Protein AF-A0A0M0H9B5-F1 (afdb_monomer)

Foldseek 3Di:
DVVVVCVVVVVVVLLVLLVVLLVLLLVLLLLLVVLLVVLLVVLPVPDDDPCSVVSSVVGPSNVSSVVSNVSSVVSLVSSCVPDPCLQSVLVSVLSSCVSNVVVCCVPVVDDDDPVNVVVNVVSVVVSVVSNVVD

Nearest PDB structures (foldseek):
  8vxu-assembly1_A  TM=8.591E-01  e=5.693E-03  Clostridia bacterium
  8tgy-assembly1_A  TM=8.599E-01  e=6.654E-03  Clostridia bacterium
  8uoz-assembly1_A  TM=8.520E-01  e=6.317E-03  Escherichia coli
  8vxu-assembly2_D  TM=7.333E-01  e=7.384E-03  Clostridia bacterium
  7szt-assembly1_B  TM=6.754E-01  e=3.564E-03  Clostridiales bacterium oral taxon 876

Structure (mmCIF, N/CA/C/O backbone):
data_AF-A0A0M0H9B5-F1
#
_entry.id   AF-A0A0M0H9B5-F1
#
loop_
_atom_site.group_PDB
_atom_site.id
_atom_site.type_symbol
_atom_site.label_atom_id
_atom_site.label_alt_id
_atom_site.label_comp_id
_atom_site.label_asym_id
_atom_site.label_entity_id
_atom_site.label_seq_id
_atom_site.pdbx_PDB_ins_code
_atom_site.Cartn_x
_atom_site.Cartn_y
_atom_site.Cartn_z
_atom_site.occupancy
_atom_site.B_iso_or_equiv
_atom_site.auth_seq_id
_atom_site.auth_comp_id
_atom_site.auth_asym_id
_atom_site.auth_atom_id
_atom_site.pdbx_PDB_model_num
ATOM 1 N N . MET A 1 1 ? -34.011 19.035 22.520 1.00 46.09 1 MET A N 1
ATOM 2 C CA . MET A 1 1 ? -34.015 17.666 21.952 1.00 46.09 1 MET A CA 1
ATOM 3 C C . MET A 1 1 ? -33.353 17.566 20.564 1.00 46.09 1 MET A C 1
ATOM 5 O O . MET A 1 1 ? -32.532 16.681 20.381 1.00 46.09 1 MET A O 1
ATOM 9 N N . CYS A 1 2 ? -33.556 18.504 19.622 1.00 47.59 2 CYS A N 1
ATOM 10 C CA . CYS A 1 2 ? -32.928 18.483 18.275 1.00 47.59 2 CYS A CA 1
ATOM 11 C C . CYS A 1 2 ? -31.385 18.593 18.192 1.00 47.59 2 CYS A C 1
ATOM 13 O O . CYS A 1 2 ? -30.825 18.457 17.104 1.00 47.59 2 CYS A O 1
ATOM 15 N N . ARG A 1 3 ? -30.674 18.857 19.298 1.00 44.38 3 ARG A N 1
ATOM 16 C CA . ARG A 1 3 ? -29.203 19.012 19.307 1.00 44.38 3 ARG A CA 1
ATOM 17 C C . ARG A 1 3 ? -28.461 17.670 19.415 1.00 44.38 3 ARG A C 1
ATOM 19 O O . ARG A 1 3 ? -27.348 17.563 18.916 1.00 44.38 3 ARG A O 1
ATOM 26 N N . PHE A 1 4 ? -29.099 16.648 19.992 1.00 43.66 4 PHE A N 1
ATOM 27 C CA . PHE A 1 4 ? -28.531 15.300 20.122 1.00 43.66 4 PHE A CA 1
ATOM 28 C C . PHE A 1 4 ? -28.567 14.532 18.793 1.00 43.66 4 PHE A C 1
ATOM 30 O O . PHE A 1 4 ? -27.540 14.037 18.350 1.00 43.66 4 PHE A O 1
ATOM 37 N N . ILE A 1 5 ? -29.697 14.574 18.075 1.00 52.97 5 ILE A N 1
ATOM 38 C CA . ILE A 1 5 ? -29.857 13.885 16.780 1.00 52.97 5 ILE A CA 1
ATOM 39 C C . ILE A 1 5 ? -28.866 14.416 15.733 1.00 52.97 5 ILE A C 1
ATOM 41 O O . ILE A 1 5 ? -28.259 13.639 15.005 1.00 52.97 5 ILE A O 1
ATOM 45 N N . LYS A 1 6 ? -28.630 15.737 15.684 1.00 44.28 6 LYS A N 1
ATOM 46 C CA . LYS A 1 6 ? -27.600 16.301 14.795 1.00 44.28 6 LYS A CA 1
ATOM 47 C C . LYS A 1 6 ? -26.192 15.863 15.206 1.00 44.28 6 LYS A C 1
ATOM 49 O O . LYS A 1 6 ? -25.398 15.557 14.334 1.00 44.28 6 LYS A O 1
ATOM 54 N N . SER A 1 7 ? -25.874 15.791 16.497 1.00 53.28 7 SER A N 1
ATOM 55 C CA . SER A 1 7 ? -24.540 15.377 16.961 1.00 53.28 7 SER A CA 1
ATOM 56 C C . SER A 1 7 ? -24.207 13.930 16.574 1.00 53.28 7 SER A C 1
ATOM 58 O O . SER A 1 7 ? -23.112 13.673 16.080 1.00 53.28 7 SER A O 1
ATOM 60 N N . ASP A 1 8 ? -25.158 13.003 16.713 1.00 57.84 8 ASP A N 1
ATOM 61 C CA . ASP A 1 8 ? -24.947 11.591 16.363 1.00 57.84 8 ASP A CA 1
ATOM 62 C C . ASP A 1 8 ? -24.952 11.348 14.848 1.00 57.84 8 ASP A C 1
ATOM 64 O O . ASP A 1 8 ? -24.104 10.613 14.341 1.00 57.84 8 ASP A O 1
ATOM 68 N N . VAL A 1 9 ? -25.815 12.042 14.094 1.00 58.56 9 VAL A N 1
ATOM 69 C CA . VAL A 1 9 ? -25.813 11.973 12.622 1.00 58.56 9 VAL A CA 1
ATOM 70 C C . VAL A 1 9 ? -24.541 12.602 12.037 1.00 58.56 9 VAL A C 1
ATOM 72 O O . VAL A 1 9 ? -23.918 12.002 11.167 1.00 58.56 9 VAL A O 1
ATOM 75 N N . TYR A 1 10 ? -24.080 13.759 12.533 1.00 57.62 10 TYR A N 1
ATOM 76 C CA . TYR A 1 10 ? -22.821 14.370 12.072 1.00 57.62 10 TYR A CA 1
ATOM 77 C C . TYR A 1 10 ? -21.582 13.569 12.497 1.00 57.62 10 TYR A C 1
ATOM 79 O O . TYR A 1 10 ? -20.608 13.523 11.741 1.00 57.62 10 TYR A O 1
ATOM 87 N N . LYS A 1 11 ? -21.603 12.905 13.664 1.00 59.44 11 LYS A N 1
ATOM 88 C CA . LYS A 1 11 ? -20.561 11.939 14.045 1.00 59.44 11 LYS A CA 1
ATOM 89 C C . LYS A 1 11 ? -20.532 10.759 13.080 1.00 59.44 11 LYS A C 1
ATOM 91 O O . LYS A 1 11 ? -19.451 10.451 12.597 1.00 59.44 11 LYS A O 1
ATOM 96 N N . GLY A 1 12 ? -21.692 10.177 12.763 1.00 60.62 12 GLY A N 1
ATOM 97 C CA . GLY A 1 12 ? -21.823 9.068 11.815 1.00 60.62 12 GLY A CA 1
ATOM 98 C C . GLY A 1 12 ? -21.363 9.423 10.399 1.00 60.62 12 GLY A C 1
ATOM 99 O O . GLY A 1 12 ? -20.627 8.667 9.774 1.00 60.62 12 GLY A O 1
ATOM 100 N N . VAL A 1 13 ? -21.725 10.609 9.902 1.00 63.09 13 VAL A N 1
ATOM 101 C CA . VAL A 1 13 ? -21.282 11.089 8.583 1.00 63.09 13 VAL A CA 1
ATOM 102 C C . VAL A 1 13 ? -19.768 11.342 8.561 1.00 63.09 13 VAL A C 1
ATOM 104 O O . VAL A 1 13 ? -19.109 10.957 7.597 1.00 63.09 13 VAL A O 1
ATOM 107 N N . CYS A 1 14 ? -19.181 11.908 9.626 1.00 65.81 14 CYS A N 1
ATOM 108 C CA . CYS A 1 14 ? -17.723 12.069 9.720 1.00 65.81 14 CYS A CA 1
ATOM 109 C C . CYS A 1 14 ? -16.982 10.723 9.714 1.00 65.81 14 CYS A C 1
ATOM 111 O O . CYS A 1 14 ? -15.953 10.616 9.051 1.00 65.81 14 CYS A O 1
ATOM 113 N N . THR A 1 15 ? -17.489 9.692 10.400 1.00 75.31 15 THR A N 1
ATOM 114 C CA . THR A 1 15 ? -16.867 8.357 10.378 1.00 75.31 15 THR A CA 1
ATOM 115 C C . THR A 1 15 ? -16.994 7.684 9.017 1.00 75.31 15 THR A C 1
ATOM 117 O O . THR A 1 15 ? -16.028 7.080 8.558 1.00 75.31 15 THR A O 1
ATOM 120 N N . VAL A 1 16 ? -18.137 7.803 8.334 1.00 79.00 16 VAL A N 1
ATOM 121 C CA . VAL A 1 16 ? -18.320 7.228 6.987 1.00 79.00 16 VAL A CA 1
ATOM 122 C C . VAL A 1 16 ? -17.340 7.840 5.986 1.00 79.00 16 VAL A C 1
ATOM 124 O O . VAL A 1 16 ? -16.680 7.105 5.254 1.00 79.00 16 VAL A O 1
ATOM 127 N N . ILE A 1 17 ? -17.178 9.167 5.988 1.00 82.88 17 ILE A N 1
ATOM 128 C CA . ILE A 1 17 ? -16.229 9.852 5.094 1.00 82.88 17 ILE A CA 1
ATOM 129 C C . ILE A 1 17 ? -14.798 9.346 5.323 1.00 82.88 17 ILE A C 1
ATOM 131 O O . ILE A 1 17 ? -14.036 9.175 4.376 1.00 82.88 17 ILE A O 1
ATOM 135 N N . GLN A 1 18 ? -14.430 9.057 6.568 1.00 81.69 18 GLN A N 1
ATOM 136 C CA . GLN A 1 18 ? -13.091 8.575 6.897 1.00 81.69 18 GLN A CA 1
ATOM 137 C C . GLN A 1 18 ? -12.867 7.110 6.557 1.00 81.69 18 GLN A C 1
ATOM 139 O O . GLN A 1 18 ? -11.766 6.762 6.143 1.00 81.69 18 GLN A O 1
ATOM 144 N N . TRP A 1 19 ? -13.891 6.265 6.678 1.00 83.81 19 TRP A N 1
ATOM 145 C CA . TRP A 1 19 ? -13.848 4.903 6.146 1.00 83.81 19 TRP A CA 1
ATOM 146 C C . TRP A 1 19 ? -13.668 4.906 4.627 1.00 83.81 19 TRP A C 1
ATOM 148 O O . TRP A 1 19 ? -12.865 4.136 4.107 1.00 83.81 19 TRP A O 1
ATOM 158 N N . ILE A 1 20 ? -14.358 5.808 3.921 1.00 86.31 20 ILE A N 1
ATOM 159 C CA . ILE A 1 20 ? -14.187 5.994 2.475 1.00 86.31 20 ILE A CA 1
ATOM 160 C C . ILE A 1 20 ? -12.768 6.483 2.166 1.00 86.31 20 ILE A C 1
ATOM 162 O O . ILE A 1 20 ? -12.127 5.939 1.271 1.00 86.31 20 ILE A O 1
ATOM 166 N N . ALA A 1 21 ? -12.245 7.452 2.923 1.00 86.75 21 ALA A N 1
ATOM 167 C CA . ALA A 1 21 ? -10.873 7.932 2.763 1.00 86.75 21 ALA A CA 1
ATOM 168 C C . ALA A 1 21 ? -9.838 6.823 3.024 1.00 86.75 21 ALA A C 1
ATOM 170 O O . ALA A 1 21 ? -8.887 6.689 2.259 1.00 86.75 21 ALA A O 1
ATOM 171 N N . LEU A 1 22 ? -10.045 5.987 4.047 1.00 86.75 22 LEU A N 1
ATOM 172 C CA . LEU A 1 22 ? -9.198 4.829 4.336 1.00 86.75 22 LEU A CA 1
ATOM 173 C C . LEU A 1 22 ? -9.235 3.823 3.177 1.00 86.75 22 LEU A C 1
ATOM 175 O O . LEU A 1 22 ? -8.186 3.417 2.687 1.00 86.75 22 LEU A O 1
ATOM 179 N N . ALA A 1 23 ? -10.428 3.450 2.708 1.00 86.81 23 ALA A N 1
ATOM 180 C CA . ALA A 1 23 ? -10.601 2.520 1.594 1.00 86.81 23 ALA A CA 1
ATOM 181 C C . ALA A 1 23 ? -9.961 3.053 0.303 1.00 86.81 23 ALA A C 1
ATOM 183 O O . ALA A 1 23 ? -9.242 2.330 -0.385 1.00 86.81 23 ALA A O 1
ATOM 184 N N . PHE A 1 24 ? -10.160 4.337 0.008 1.00 91.00 24 PHE A N 1
ATOM 185 C CA . PHE A 1 24 ? -9.535 5.008 -1.125 1.00 91.00 24 PHE A CA 1
ATOM 186 C C . PHE A 1 24 ? -8.007 5.025 -0.999 1.00 91.00 24 PHE A C 1
ATOM 188 O O . PHE A 1 24 ? -7.304 4.680 -1.949 1.00 91.00 24 PHE A O 1
ATOM 195 N N . GLY A 1 25 ? -7.488 5.336 0.192 1.00 90.19 25 GLY A N 1
ATOM 196 C CA . GLY A 1 25 ? -6.061 5.285 0.492 1.00 90.19 25 GLY A CA 1
ATOM 197 C C . GLY A 1 25 ? -5.472 3.887 0.316 1.00 90.19 25 GLY A C 1
ATOM 198 O O . GLY A 1 25 ? -4.403 3.749 -0.268 1.00 90.19 25 GLY A O 1
ATOM 199 N N . ILE A 1 26 ? -6.185 2.838 0.730 1.00 90.25 26 ILE A N 1
ATOM 200 C CA . ILE A 1 26 ? -5.772 1.441 0.537 1.00 90.25 26 ILE A CA 1
ATOM 201 C C . ILE A 1 26 ? -5.637 1.106 -0.952 1.00 90.25 26 ILE A C 1
ATOM 203 O O . ILE A 1 26 ? -4.625 0.537 -1.360 1.00 90.25 26 ILE A O 1
ATOM 207 N N . VAL A 1 27 ? -6.624 1.480 -1.771 1.00 90.31 27 VAL A N 1
ATOM 208 C CA . VAL A 1 27 ? -6.596 1.226 -3.220 1.00 90.31 27 VAL A CA 1
ATOM 209 C C . VAL A 1 27 ? -5.456 1.993 -3.887 1.00 90.31 27 VAL A C 1
ATOM 211 O O . VAL A 1 27 ? -4.695 1.408 -4.656 1.00 90.31 27 VAL A O 1
ATOM 214 N N . LEU A 1 28 ? -5.284 3.276 -3.556 1.00 91.12 28 LEU A N 1
ATOM 215 C CA . LEU A 1 28 ? -4.186 4.093 -4.078 1.00 91.12 28 LEU A CA 1
ATOM 216 C C . LEU A 1 28 ? -2.811 3.574 -3.648 1.00 91.12 28 LEU A C 1
ATOM 218 O O . LEU A 1 28 ? -1.870 3.603 -4.441 1.00 91.12 28 LEU A O 1
ATOM 222 N N . ASN A 1 29 ? -2.690 3.082 -2.414 1.00 92.75 29 ASN A N 1
ATOM 223 C CA . ASN A 1 29 ? -1.463 2.479 -1.910 1.00 92.75 29 ASN A CA 1
ATOM 224 C C . ASN A 1 29 ? -1.155 1.178 -2.664 1.00 92.75 29 ASN A C 1
ATOM 226 O O . ASN A 1 29 ? -0.020 0.939 -3.073 1.00 92.75 29 ASN A O 1
ATOM 230 N N . ALA A 1 30 ? -2.168 0.346 -2.910 1.00 89.94 30 ALA A N 1
ATOM 231 C CA . ALA A 1 30 ? -1.989 -0.867 -3.693 1.00 89.94 30 ALA A CA 1
ATOM 232 C C . ALA A 1 30 ? -1.574 -0.557 -5.140 1.00 89.94 30 ALA A C 1
ATOM 234 O O . ALA A 1 30 ? -0.595 -1.119 -5.632 1.00 89.94 30 ALA A O 1
ATOM 235 N N . ALA A 1 31 ? -2.252 0.396 -5.786 1.00 90.38 31 ALA A N 1
ATOM 236 C CA . ALA A 1 31 ? -1.901 0.874 -7.120 1.00 90.38 31 ALA A CA 1
ATOM 237 C C . ALA A 1 31 ? -0.466 1.422 -7.171 1.00 90.38 31 ALA A C 1
ATOM 239 O O . ALA A 1 31 ? 0.286 1.082 -8.083 1.00 90.38 31 ALA A O 1
ATOM 240 N N . ALA A 1 32 ? -0.054 2.198 -6.163 1.00 92.12 32 ALA A N 1
ATOM 241 C CA . ALA A 1 32 ? 1.306 2.712 -6.048 1.00 92.12 32 ALA A CA 1
ATOM 242 C C . ALA A 1 32 ? 2.344 1.584 -5.993 1.00 92.12 32 ALA A C 1
ATOM 244 O O . ALA A 1 32 ? 3.306 1.606 -6.755 1.00 92.12 32 ALA A O 1
ATOM 245 N N . ASN A 1 33 ? 2.132 0.567 -5.153 1.00 90.38 33 ASN A N 1
ATOM 246 C CA . ASN A 1 33 ? 3.052 -0.569 -5.050 1.00 90.38 33 ASN A CA 1
ATOM 247 C C . ASN A 1 33 ? 3.191 -1.329 -6.379 1.00 90.38 33 ASN A C 1
ATOM 249 O O . ASN A 1 33 ? 4.297 -1.718 -6.755 1.00 90.38 33 ASN A O 1
ATOM 253 N N . ILE A 1 34 ? 2.095 -1.493 -7.123 1.00 89.00 34 ILE A N 1
ATOM 254 C CA . ILE A 1 34 ? 2.109 -2.144 -8.440 1.00 89.00 34 ILE A CA 1
ATOM 255 C C . ILE A 1 34 ? 2.856 -1.276 -9.467 1.00 89.00 34 IL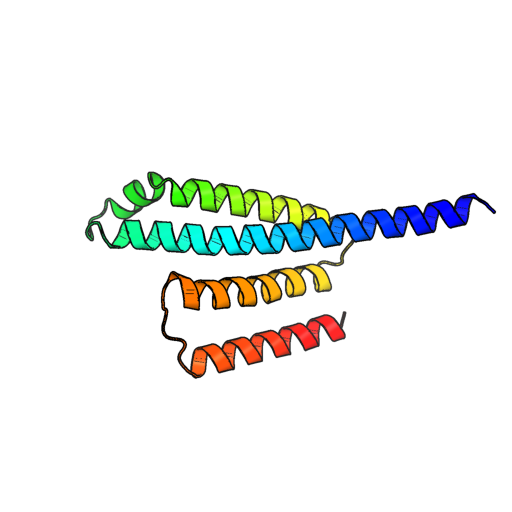E A C 1
ATOM 257 O O . ILE A 1 34 ? 3.728 -1.781 -10.172 1.00 89.00 34 ILE A O 1
ATOM 261 N N . LEU A 1 35 ? 2.570 0.029 -9.527 1.00 88.62 35 LEU A N 1
ATOM 262 C CA . LEU A 1 35 ? 3.240 0.982 -10.425 1.00 88.62 35 LEU A CA 1
ATOM 263 C C . LEU A 1 35 ? 4.747 1.057 -10.159 1.00 88.62 35 LEU A C 1
ATOM 265 O O . LEU A 1 35 ? 5.541 0.991 -11.095 1.00 88.62 35 LEU A O 1
ATOM 269 N N . LEU A 1 36 ? 5.147 1.120 -8.887 1.00 89.44 36 LEU A N 1
ATOM 270 C CA . LEU A 1 36 ? 6.553 1.129 -8.485 1.00 89.44 36 LEU A CA 1
ATOM 271 C C . LEU A 1 36 ? 7.258 -0.174 -8.873 1.00 89.44 36 LEU A C 1
ATOM 273 O O . LEU A 1 36 ? 8.381 -0.140 -9.375 1.00 89.44 36 LEU A O 1
ATOM 277 N N . LYS A 1 37 ? 6.593 -1.325 -8.712 1.00 87.38 37 LYS A N 1
ATOM 278 C CA . LYS A 1 37 ? 7.124 -2.619 -9.156 1.00 87.38 37 LYS A CA 1
ATOM 279 C C . LYS A 1 37 ? 7.276 -2.680 -10.682 1.00 87.38 37 LYS A C 1
ATOM 281 O O . LYS A 1 37 ? 8.290 -3.184 -11.160 1.00 87.38 37 LYS A O 1
ATOM 286 N N . MET A 1 38 ? 6.323 -2.138 -11.446 1.00 86.44 38 MET A N 1
ATOM 287 C CA . MET A 1 38 ? 6.433 -2.029 -12.909 1.00 86.44 38 MET A CA 1
ATOM 288 C C . MET A 1 38 ? 7.588 -1.114 -13.331 1.00 86.44 38 MET A C 1
ATOM 290 O O . MET A 1 38 ? 8.375 -1.496 -14.196 1.00 86.44 38 MET A O 1
ATOM 294 N N . ALA A 1 39 ? 7.736 0.048 -12.685 1.00 86.81 39 ALA A N 1
ATOM 295 C CA . ALA A 1 39 ? 8.838 0.977 -12.933 1.00 86.81 39 ALA A CA 1
ATOM 296 C C . ALA A 1 39 ? 10.202 0.315 -12.675 1.00 86.81 39 ALA A C 1
ATOM 298 O O . ALA A 1 39 ? 11.110 0.408 -13.501 1.00 86.81 39 ALA A O 1
ATOM 299 N N . ALA A 1 40 ? 10.322 -0.409 -11.556 1.00 85.12 40 ALA A N 1
ATOM 300 C CA . ALA A 1 40 ? 11.530 -1.146 -11.204 1.00 85.12 40 ALA A CA 1
ATOM 301 C C . ALA A 1 40 ? 11.856 -2.242 -12.230 1.00 85.12 40 ALA A C 1
ATOM 303 O O . ALA A 1 40 ? 13.003 -2.363 -12.654 1.00 85.12 40 ALA A O 1
ATOM 304 N N . ARG A 1 41 ? 10.851 -3.003 -12.683 1.00 83.69 41 ARG A N 1
ATOM 305 C CA . ARG A 1 41 ? 11.046 -4.061 -13.681 1.00 83.69 41 ARG A CA 1
ATOM 306 C C . ARG A 1 41 ? 11.492 -3.503 -15.037 1.00 83.69 41 ARG A C 1
ATOM 308 O O . ARG A 1 41 ? 12.455 -4.013 -15.601 1.00 83.69 41 ARG A O 1
ATOM 315 N N . GLN A 1 42 ? 10.857 -2.433 -15.524 1.00 81.94 42 GLN A N 1
ATOM 316 C CA . GLN A 1 42 ? 11.292 -1.758 -16.756 1.00 81.94 42 GLN A CA 1
ATOM 317 C C . GLN A 1 42 ? 12.728 -1.241 -16.653 1.00 81.94 42 GLN A C 1
ATOM 319 O O . GLN A 1 42 ? 13.491 -1.359 -17.606 1.00 81.94 42 GLN A O 1
ATOM 324 N N . ALA A 1 43 ? 13.117 -0.692 -15.499 1.00 80.81 43 ALA A N 1
ATOM 325 C CA . ALA A 1 43 ? 14.484 -0.229 -15.292 1.00 80.81 43 ALA A CA 1
ATOM 326 C C . ALA A 1 43 ? 15.511 -1.379 -15.310 1.00 80.81 43 ALA A C 1
ATOM 328 O O . ALA A 1 43 ? 16.636 -1.164 -15.755 1.00 80.81 43 ALA A O 1
ATOM 329 N N . GLN A 1 44 ? 15.135 -2.588 -14.866 1.00 77.00 44 GLN A N 1
ATOM 330 C CA . GLN A 1 44 ? 16.003 -3.774 -14.895 1.00 77.00 44 GLN A CA 1
ATOM 331 C C . GLN A 1 44 ? 16.134 -4.418 -16.285 1.00 77.00 44 GLN A C 1
ATOM 333 O O . GLN A 1 44 ? 17.202 -4.931 -16.604 1.00 77.00 44 GLN A O 1
ATOM 338 N N . GLU A 1 45 ? 15.087 -4.401 -17.116 1.00 74.88 45 GLU A N 1
ATOM 339 C CA . GLU A 1 45 ? 15.120 -5.006 -18.461 1.00 74.88 45 GLU A CA 1
ATOM 340 C C . GLU A 1 45 ? 16.003 -4.214 -19.457 1.00 74.88 45 GLU A C 1
ATOM 342 O O . GLU A 1 45 ? 16.409 -4.753 -20.483 1.00 74.88 45 GLU A O 1
ATOM 347 N N . MET A 1 46 ? 16.361 -2.958 -19.154 1.00 66.44 46 MET A N 1
ATOM 348 C CA . MET A 1 46 ? 17.097 -2.047 -20.053 1.00 66.44 46 MET A CA 1
ATOM 349 C C . MET A 1 46 ? 18.620 -1.942 -19.793 1.00 66.44 46 MET A C 1
ATOM 351 O O . MET A 1 46 ? 19.212 -0.881 -20.026 1.00 66.44 46 MET A O 1
ATOM 355 N N . ASP A 1 47 ? 19.240 -3.052 -19.383 1.00 64.88 47 ASP A N 1
ATOM 356 C CA . ASP A 1 47 ? 20.684 -3.274 -19.168 1.00 64.88 47 ASP A CA 1
ATOM 357 C C . ASP A 1 47 ? 21.310 -2.736 -17.855 1.00 64.88 47 ASP A C 1
ATOM 359 O O . ASP A 1 47 ? 20.979 -1.664 -17.340 1.00 64.88 47 ASP A O 1
ATOM 363 N N . SER A 1 48 ? 22.249 -3.526 -17.317 1.00 63.56 48 SER A N 1
ATOM 364 C CA . SER A 1 48 ? 22.728 -3.562 -15.922 1.00 63.56 48 SER A CA 1
ATOM 365 C C . SER A 1 48 ? 23.845 -2.555 -15.592 1.00 63.56 48 SER A C 1
ATOM 367 O O . SER A 1 48 ? 24.778 -2.852 -14.842 1.00 63.56 48 SER A O 1
ATOM 369 N N . SER A 1 49 ? 23.765 -1.346 -16.143 1.00 64.50 49 SER A N 1
ATOM 370 C CA . SER A 1 49 ? 24.798 -0.314 -15.984 1.00 64.50 49 SER A CA 1
ATOM 371 C C . SER A 1 49 ? 24.442 0.725 -14.913 1.00 64.50 49 SER A C 1
ATOM 373 O O . SER A 1 49 ? 23.269 0.957 -14.621 1.00 64.50 49 SER A O 1
ATOM 375 N N . ALA A 1 50 ? 25.458 1.427 -14.390 1.00 63.56 50 ALA A N 1
ATOM 376 C CA . ALA A 1 50 ? 25.406 2.478 -13.353 1.00 63.56 50 ALA A CA 1
ATOM 377 C C . ALA A 1 50 ? 24.363 3.611 -13.558 1.00 63.56 50 ALA A C 1
ATOM 379 O O . ALA A 1 50 ? 24.147 4.434 -12.672 1.00 63.56 50 ALA A O 1
ATOM 380 N N . HIS A 1 51 ? 23.671 3.633 -14.699 1.00 71.38 51 HIS A N 1
ATOM 381 C CA . HIS A 1 51 ? 22.576 4.541 -15.030 1.00 71.38 51 HIS A CA 1
ATOM 382 C C . HIS A 1 51 ? 21.182 4.043 -14.608 1.00 71.38 51 HIS A C 1
ATOM 384 O O . HIS A 1 51 ? 20.203 4.738 -14.875 1.00 71.38 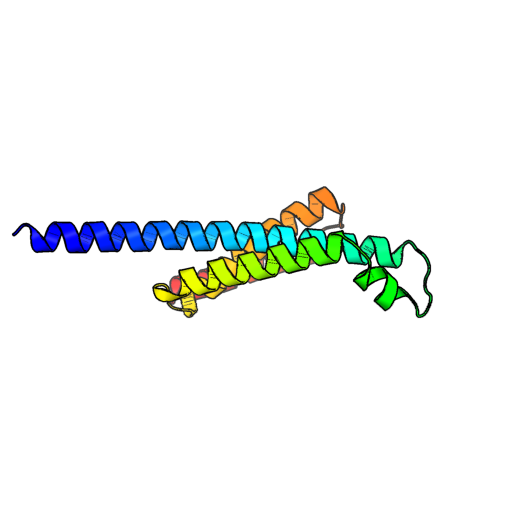51 HIS A O 1
ATOM 390 N N . LEU A 1 52 ? 21.054 2.880 -13.953 1.00 76.88 52 LEU A N 1
ATOM 391 C CA . LEU A 1 52 ? 19.755 2.344 -13.514 1.00 76.88 52 LEU A CA 1
ATOM 392 C C . LEU A 1 52 ? 18.985 3.346 -12.645 1.00 76.88 52 LEU A C 1
ATOM 394 O O . LEU A 1 52 ? 17.806 3.576 -12.890 1.00 76.88 52 LEU A O 1
ATOM 398 N N . LEU A 1 53 ? 19.660 4.002 -11.695 1.00 74.81 53 LEU A N 1
ATOM 399 C CA . LEU A 1 53 ? 19.060 5.048 -10.858 1.00 74.81 53 LEU A CA 1
ATOM 400 C C . LEU A 1 53 ? 18.524 6.209 -11.704 1.00 74.81 53 LEU A C 1
ATOM 402 O O . LEU A 1 53 ? 17.376 6.604 -11.541 1.00 74.81 53 LEU A O 1
ATOM 406 N N . VAL A 1 54 ? 19.316 6.713 -12.653 1.00 78.19 54 VAL A N 1
ATOM 407 C CA . VAL A 1 54 ? 18.918 7.831 -13.526 1.00 78.19 54 VAL A CA 1
ATOM 408 C C . VAL A 1 54 ? 17.719 7.448 -14.401 1.00 78.19 54 VAL A C 1
ATOM 410 O O . VAL A 1 54 ? 16.764 8.213 -14.509 1.00 78.19 54 VAL A O 1
ATOM 413 N N . LYS A 1 55 ? 17.724 6.243 -14.981 1.00 74.6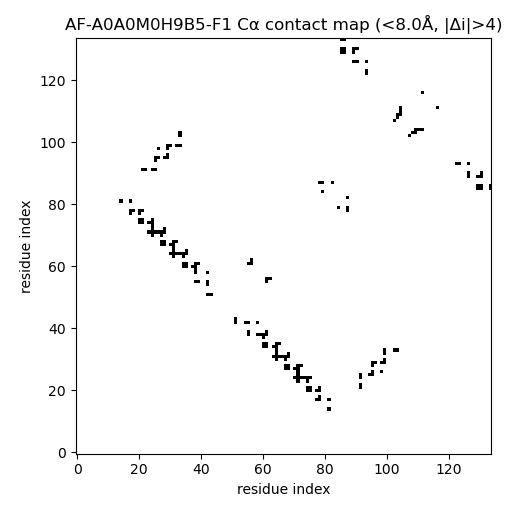2 55 LYS A N 1
ATOM 414 C CA . LYS A 1 55 ? 16.615 5.731 -15.801 1.00 74.62 55 LYS A CA 1
ATOM 415 C C . 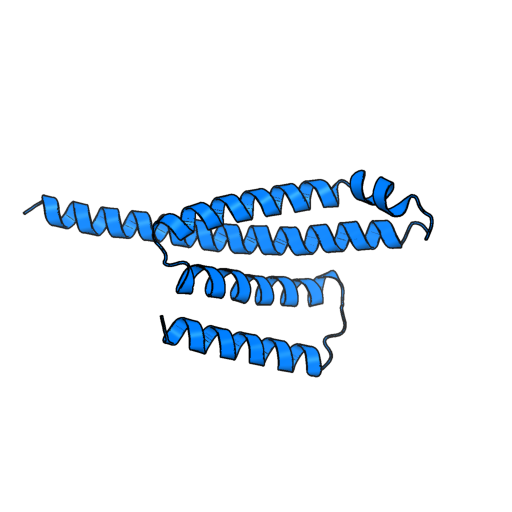LYS A 1 55 ? 15.350 5.492 -14.980 1.00 74.62 55 LYS A C 1
ATOM 417 O O . LYS A 1 55 ? 14.255 5.772 -15.455 1.00 74.62 55 LYS A O 1
ATOM 422 N N . LEU A 1 56 ? 15.499 5.005 -13.751 1.00 80.06 56 LEU A N 1
ATOM 423 C CA . LEU A 1 56 ? 14.391 4.803 -12.827 1.00 80.06 56 LEU A CA 1
ATOM 424 C C . LEU A 1 56 ? 13.756 6.147 -12.433 1.00 80.06 56 LEU A C 1
ATOM 426 O O . LEU A 1 56 ? 12.534 6.264 -12.440 1.00 80.06 56 LEU A O 1
ATOM 430 N N . PHE A 1 57 ? 14.577 7.172 -12.176 1.00 81.38 57 PHE A N 1
ATOM 431 C CA . PHE A 1 57 ? 14.110 8.540 -11.929 1.00 81.38 57 PHE A CA 1
ATOM 432 C C . PHE A 1 57 ? 13.441 9.184 -13.146 1.00 81.38 57 PHE A C 1
ATOM 434 O O . PHE A 1 57 ? 12.559 10.012 -12.967 1.00 81.38 57 PHE A O 1
ATOM 441 N N . LEU A 1 58 ? 13.817 8.807 -14.369 1.00 79.25 58 LEU A N 1
ATOM 442 C CA . LEU A 1 58 ? 13.176 9.276 -15.605 1.00 79.25 58 LEU A CA 1
ATOM 443 C C . LEU A 1 58 ? 11.927 8.467 -15.992 1.00 79.25 58 LEU A C 1
ATOM 445 O O . LEU A 1 58 ? 11.267 8.795 -16.979 1.00 79.25 58 LEU A O 1
ATOM 449 N N . ASN A 1 59 ? 11.586 7.412 -15.248 1.00 82.94 59 ASN A N 1
ATOM 450 C CA . ASN A 1 59 ? 10.482 6.537 -15.607 1.00 82.94 59 ASN A CA 1
ATOM 451 C C . ASN A 1 59 ? 9.120 7.153 -15.194 1.00 82.94 59 ASN A C 1
ATOM 453 O O . ASN A 1 59 ? 8.900 7.426 -14.009 1.00 82.94 59 ASN A O 1
ATOM 457 N N . PRO A 1 60 ? 8.157 7.329 -16.122 1.00 83.88 60 PRO A N 1
ATOM 458 C CA . PRO A 1 60 ? 6.845 7.907 -15.812 1.00 83.88 60 PRO A CA 1
ATOM 459 C C . PRO A 1 60 ? 6.021 7.059 -14.824 1.00 83.88 60 PRO A C 1
ATOM 461 O O . PRO A 1 60 ? 5.218 7.600 -14.056 1.00 83.88 60 PRO A O 1
ATOM 464 N N . TYR A 1 61 ? 6.234 5.739 -14.782 1.00 87.38 61 TYR A N 1
ATOM 465 C CA . TYR A 1 61 ? 5.580 4.849 -13.817 1.00 87.38 61 TYR A CA 1
ATOM 466 C C . TYR A 1 61 ? 6.052 5.102 -12.381 1.00 87.38 61 TYR A C 1
ATOM 468 O O . TYR A 1 61 ? 5.266 4.962 -11.445 1.00 87.38 61 TYR A O 1
ATOM 476 N N . LEU A 1 62 ? 7.305 5.534 -12.191 1.00 88.88 62 LEU A N 1
ATOM 477 C CA . LEU A 1 62 ? 7.800 5.914 -10.870 1.00 88.88 62 LEU A CA 1
ATOM 478 C C . LEU A 1 62 ? 7.071 7.164 -10.366 1.00 88.88 62 LEU A C 1
ATOM 480 O O . LEU A 1 62 ? 6.551 7.160 -9.254 1.00 88.88 62 LEU A O 1
ATOM 484 N N . PHE A 1 63 ? 6.974 8.213 -11.187 1.00 89.94 63 PHE A N 1
ATOM 485 C CA . PHE A 1 63 ? 6.295 9.451 -10.795 1.00 89.94 63 PHE A CA 1
ATOM 486 C C . PHE A 1 63 ? 4.819 9.234 -10.471 1.00 89.94 63 PHE A C 1
ATOM 488 O O . PHE A 1 63 ? 4.341 9.712 -9.444 1.00 89.94 63 PHE A O 1
ATOM 495 N N . THR A 1 64 ? 4.103 8.489 -11.316 1.00 90.81 64 THR A N 1
ATOM 496 C CA . THR A 1 64 ? 2.691 8.152 -11.070 1.00 90.81 64 THR A CA 1
ATOM 497 C C . THR A 1 64 ? 2.524 7.284 -9.821 1.00 90.81 64 THR A C 1
ATOM 499 O O . THR A 1 64 ? 1.618 7.534 -9.027 1.00 90.81 64 THR A O 1
ATOM 502 N N . GLY A 1 65 ? 3.431 6.328 -9.587 1.00 90.62 65 GLY A N 1
ATOM 503 C CA . GLY A 1 65 ? 3.473 5.529 -8.363 1.00 90.62 65 GLY A CA 1
ATOM 504 C C . GLY A 1 65 ? 3.697 6.376 -7.108 1.00 90.62 65 GLY A C 1
ATOM 505 O O . GLY A 1 65 ? 2.949 6.243 -6.143 1.00 90.62 65 GLY A O 1
ATOM 506 N N . ILE A 1 66 ? 4.662 7.300 -7.136 1.00 91.62 66 ILE A N 1
ATOM 507 C CA . ILE A 1 66 ? 4.956 8.224 -6.028 1.00 91.62 66 ILE A CA 1
ATOM 508 C C . ILE A 1 66 ? 3.775 9.165 -5.765 1.00 91.62 66 ILE A C 1
ATOM 510 O O . ILE A 1 66 ? 3.393 9.354 -4.612 1.00 91.62 66 ILE A O 1
ATOM 514 N N . LEU A 1 67 ? 3.163 9.723 -6.812 1.00 93.69 67 LEU A N 1
ATOM 515 C CA . LEU A 1 67 ? 1.964 10.558 -6.691 1.00 93.69 67 LEU A CA 1
ATOM 516 C C . LEU A 1 67 ? 0.810 9.787 -6.046 1.00 93.69 67 LEU A C 1
ATOM 518 O O . LEU A 1 67 ? 0.206 10.273 -5.091 1.00 93.69 67 LEU A O 1
ATOM 522 N N . SER A 1 68 ? 0.542 8.565 -6.514 1.00 92.12 68 SER A N 1
ATOM 523 C CA . SER A 1 68 ? -0.485 7.694 -5.935 1.00 92.12 68 SER A CA 1
ATOM 524 C C . SER A 1 68 ? -0.181 7.364 -4.472 1.00 92.12 68 SER A C 1
ATOM 526 O O . SER A 1 68 ? -1.081 7.385 -3.634 1.00 92.12 68 SER A O 1
ATOM 528 N N . PHE A 1 69 ? 1.090 7.129 -4.134 1.00 92.31 69 PHE A N 1
ATOM 529 C CA . PHE A 1 69 ? 1.523 6.875 -2.761 1.00 92.31 69 PHE A CA 1
ATOM 530 C C . PHE A 1 69 ? 1.334 8.101 -1.857 1.00 92.31 69 PHE A C 1
ATOM 532 O O . PHE A 1 69 ? 0.849 7.975 -0.735 1.00 92.31 69 PHE A O 1
ATOM 539 N N . GLY A 1 70 ? 1.653 9.299 -2.352 1.00 93.19 70 GLY A N 1
ATOM 540 C CA . GLY A 1 70 ? 1.429 10.554 -1.635 1.00 93.19 70 GLY A CA 1
ATOM 541 C C . GLY A 1 70 ? -0.055 10.828 -1.383 1.00 93.19 70 GLY A C 1
ATOM 542 O O . GLY A 1 70 ? -0.440 11.194 -0.273 1.00 93.19 70 GLY A O 1
ATOM 543 N N . LEU A 1 71 ? -0.909 10.582 -2.381 1.00 93.12 71 LEU A N 1
ATOM 544 C CA . LEU A 1 71 ? -2.363 10.690 -2.234 1.00 93.12 71 LEU A CA 1
ATOM 545 C C . LEU A 1 71 ? -2.914 9.654 -1.244 1.00 93.12 71 LEU A C 1
ATOM 547 O O . LEU A 1 71 ? -3.760 9.989 -0.413 1.00 93.12 71 LEU A O 1
ATOM 551 N N . ALA A 1 72 ? -2.400 8.422 -1.283 1.00 91.94 72 ALA A N 1
ATOM 552 C CA . ALA A 1 72 ? -2.746 7.382 -0.322 1.00 91.94 72 ALA A CA 1
ATOM 553 C C . ALA A 1 72 ? -2.382 7.786 1.110 1.00 91.94 72 ALA A C 1
ATOM 555 O O . ALA A 1 72 ? -3.196 7.633 2.022 1.00 91.94 72 ALA A O 1
ATOM 556 N N . LEU A 1 73 ? -1.183 8.346 1.297 1.00 90.69 73 LEU A N 1
ATOM 557 C CA . LEU A 1 73 ? -0.727 8.854 2.585 1.00 90.69 73 LEU A CA 1
ATOM 558 C C . LEU A 1 73 ? -1.634 9.980 3.087 1.00 90.69 73 LEU A C 1
ATOM 560 O O . LEU A 1 73 ? -2.052 9.940 4.238 1.00 90.69 73 LEU A O 1
ATOM 564 N N . GLY A 1 74 ? -2.004 10.938 2.231 1.00 91.44 74 GLY A N 1
ATOM 565 C CA . GLY A 1 74 ? -2.926 12.017 2.597 1.00 91.44 74 GLY A CA 1
ATOM 566 C C . GLY A 1 74 ? -4.301 11.501 3.036 1.00 91.44 74 GLY A C 1
ATOM 567 O O . GLY A 1 74 ? -4.817 11.909 4.079 1.00 91.44 74 GLY A O 1
ATOM 568 N N . ALA A 1 75 ? -4.870 10.553 2.286 1.00 88.44 75 ALA A N 1
ATOM 569 C CA . ALA A 1 75 ? -6.146 9.926 2.625 1.00 88.44 75 ALA A CA 1
ATOM 570 C C . ALA A 1 75 ? -6.069 9.131 3.945 1.00 88.44 75 ALA A C 1
ATOM 572 O O . ALA A 1 75 ? -6.970 9.217 4.785 1.00 88.44 75 ALA A O 1
ATOM 573 N N . TYR A 1 76 ? -4.960 8.423 4.174 1.00 88.44 76 TYR A N 1
ATOM 574 C CA . TYR A 1 76 ? -4.701 7.707 5.419 1.00 88.44 76 TYR A CA 1
ATOM 575 C C . TYR A 1 76 ? -4.544 8.653 6.611 1.00 88.44 76 TYR A C 1
ATOM 577 O O . TYR A 1 76 ? -5.230 8.479 7.620 1.00 88.44 76 TYR A O 1
ATOM 585 N N . SER A 1 77 ? -3.718 9.693 6.492 1.00 87.06 77 SER A N 1
ATOM 586 C CA . SER A 1 77 ? -3.548 10.714 7.528 1.00 87.06 77 SER A CA 1
ATOM 587 C C . SER A 1 77 ? -4.879 11.365 7.901 1.00 87.06 77 SER A C 1
ATOM 589 O O . SER A 1 77 ? -5.145 11.573 9.083 1.00 87.06 77 SER A O 1
ATOM 591 N N . TYR A 1 78 ? -5.753 11.619 6.921 1.00 86.69 78 TYR A N 1
ATOM 592 C CA . TYR A 1 78 ? -7.103 12.112 7.186 1.00 86.69 78 TYR A CA 1
ATOM 593 C C . TYR A 1 78 ? -7.961 11.098 7.960 1.00 86.69 78 TYR A C 1
ATOM 595 O O . TYR A 1 78 ? -8.647 11.477 8.913 1.00 86.69 78 TYR A O 1
ATOM 603 N N . SER A 1 79 ? -7.901 9.807 7.615 1.00 82.31 79 SER A N 1
ATOM 604 C CA . SER A 1 79 ? -8.635 8.754 8.335 1.00 82.31 79 SER A CA 1
ATOM 605 C C . SER A 1 79 ? -8.201 8.629 9.807 1.00 82.31 79 SER A C 1
ATOM 607 O O . SER A 1 79 ? -9.039 8.492 10.701 1.00 82.31 79 SER A O 1
ATOM 609 N N . LEU A 1 80 ? -6.905 8.800 10.091 1.00 80.94 80 LEU A N 1
ATOM 610 C CA . LEU A 1 80 ? -6.343 8.726 11.444 1.00 80.94 80 LEU A CA 1
ATOM 611 C C . LEU A 1 80 ? -6.802 9.854 12.380 1.00 80.94 80 LEU A C 1
ATOM 613 O O . LEU A 1 80 ? -6.602 9.768 13.586 1.00 80.94 80 LEU A O 1
ATOM 617 N N . THR A 1 81 ? -7.454 10.903 11.869 1.00 80.88 81 THR A N 1
ATOM 618 C CA . THR A 1 81 ? -7.971 11.991 12.720 1.00 80.88 81 THR A CA 1
ATOM 619 C C . THR A 1 81 ? -9.120 11.561 13.639 1.00 80.88 81 THR A C 1
ATOM 621 O O . THR A 1 81 ? -9.453 12.287 14.576 1.00 80.88 81 THR A O 1
ATOM 624 N N . ARG A 1 82 ? -9.748 10.400 13.399 1.00 72.88 82 ARG A N 1
ATOM 625 C CA . ARG A 1 82 ? -10.744 9.818 14.324 1.00 72.88 82 ARG A CA 1
ATOM 626 C C . ARG A 1 82 ? -10.515 8.349 14.638 1.00 72.88 82 ARG A C 1
ATOM 628 O O . ARG A 1 82 ? -11.006 7.905 15.672 1.00 72.88 82 ARG A O 1
ATOM 635 N N . PHE A 1 83 ? -9.814 7.597 13.787 1.00 72.19 83 PHE A N 1
ATOM 636 C CA . PHE A 1 83 ? -9.453 6.220 14.113 1.00 72.19 83 PHE A CA 1
ATOM 637 C C . PHE A 1 83 ? -8.191 6.184 14.973 1.00 72.19 83 PHE A C 1
ATOM 639 O O . PHE A 1 83 ? -7.204 6.835 14.623 1.00 72.19 83 PHE A O 1
ATOM 646 N N . PRO A 1 84 ? -8.165 5.390 16.057 1.00 76.38 84 PRO A N 1
ATOM 647 C CA . PRO A 1 84 ? -6.917 5.127 16.749 1.00 76.38 84 PRO A CA 1
ATOM 648 C C . PRO A 1 84 ? -5.947 4.433 15.786 1.00 76.38 84 PRO A C 1
ATOM 650 O O . PRO A 1 84 ? -6.320 3.504 15.064 1.00 76.38 84 PRO A O 1
ATOM 653 N N . LEU A 1 85 ? -4.683 4.863 15.805 1.00 75.25 85 LEU A N 1
ATOM 654 C CA . LEU A 1 85 ? -3.599 4.274 15.006 1.00 75.25 85 LEU A CA 1
ATOM 655 C C . LEU A 1 85 ? -3.514 2.747 15.159 1.00 75.25 85 LEU A C 1
ATOM 657 O O . LEU A 1 85 ? -3.231 2.056 14.184 1.00 75.25 85 LEU A O 1
ATOM 661 N N . SER A 1 86 ? -3.840 2.232 16.352 1.00 74.12 86 SER A N 1
ATOM 662 C CA . SER A 1 86 ? -3.895 0.797 16.668 1.00 74.12 86 SER A CA 1
ATOM 663 C C . SER A 1 86 ? -4.863 0.002 15.779 1.00 74.12 86 SER A C 1
ATOM 665 O O . SER A 1 86 ? -4.650 -1.179 15.548 1.00 74.12 86 SER A O 1
ATOM 667 N N . VAL A 1 87 ? -5.909 0.642 15.245 1.00 75.69 87 VAL A N 1
ATOM 668 C CA . VAL A 1 87 ? -6.904 0.007 14.362 1.00 75.69 87 VAL A CA 1
ATOM 669 C C . VAL A 1 87 ? -6.661 0.385 12.901 1.00 75.69 87 VAL A C 1
ATOM 671 O O . VAL A 1 87 ? -6.697 -0.472 12.018 1.00 75.69 87 VAL A O 1
ATOM 674 N N . GLY A 1 88 ? -6.368 1.661 12.635 1.00 78.31 88 GLY A N 1
ATOM 675 C CA . GLY A 1 88 ? -6.168 2.160 11.273 1.00 78.31 88 GLY A CA 1
ATOM 676 C C . GLY A 1 88 ? -4.967 1.525 10.568 1.00 78.31 88 GLY A C 1
ATOM 677 O O . GLY A 1 88 ? -5.071 1.146 9.399 1.00 78.31 88 GLY A O 1
ATOM 678 N N . TYR A 1 89 ? -3.845 1.359 11.277 1.00 78.50 89 TYR A N 1
ATOM 679 C CA . TYR A 1 89 ? -2.620 0.825 10.685 1.00 78.50 89 TYR A CA 1
ATOM 680 C C . TYR A 1 89 ? -2.744 -0.655 10.289 1.00 78.50 89 TYR A C 1
ATOM 682 O O . TYR A 1 89 ? -2.449 -0.967 9.128 1.00 78.50 89 TYR A O 1
ATOM 690 N N . PRO A 1 90 ? -3.238 -1.566 11.157 1.00 79.69 90 PRO A N 1
ATOM 691 C CA . PRO A 1 90 ? -3.497 -2.945 10.754 1.00 79.69 90 PRO A CA 1
ATOM 692 C C . PRO A 1 90 ? -4.492 -3.040 9.599 1.00 79.69 90 PRO A C 1
ATOM 694 O O . PRO A 1 90 ? -4.243 -3.777 8.652 1.00 79.69 90 PRO A O 1
ATOM 697 N N . LEU A 1 91 ? -5.582 -2.265 9.600 1.00 80.94 91 LEU A N 1
ATOM 698 C CA . LEU A 1 91 ? -6.552 -2.303 8.499 1.00 80.94 91 LEU A CA 1
ATOM 699 C C . LEU A 1 91 ? -5.920 -1.919 7.159 1.00 80.94 91 LEU A C 1
ATOM 701 O O . LEU A 1 91 ? -6.088 -2.636 6.169 1.00 80.94 91 LEU A O 1
ATOM 705 N N . MET A 1 92 ? -5.157 -0.824 7.133 1.00 82.56 92 MET A N 1
ATOM 706 C CA . MET A 1 92 ? -4.526 -0.355 5.904 1.00 82.56 92 MET A CA 1
ATOM 707 C C . MET A 1 92 ? -3.462 -1.327 5.389 1.00 82.56 92 MET A C 1
ATOM 709 O O . MET A 1 92 ? -3.430 -1.630 4.196 1.00 82.56 92 MET A O 1
ATOM 713 N N . THR A 1 93 ? -2.603 -1.833 6.274 1.00 80.75 93 THR A N 1
ATOM 714 C CA . THR A 1 93 ? -1.520 -2.750 5.886 1.00 80.75 93 THR A CA 1
ATOM 715 C C . THR A 1 93 ? -2.043 -4.107 5.426 1.00 80.75 93 THR A C 1
ATOM 717 O O . THR A 1 93 ? -1.537 -4.653 4.451 1.00 80.75 93 THR A O 1
ATOM 720 N N . SER A 1 94 ? -3.098 -4.627 6.046 1.00 79.88 94 SER A N 1
ATOM 721 C CA . SER A 1 94 ? -3.618 -5.971 5.751 1.00 79.88 94 SER A CA 1
ATOM 722 C C . SER A 1 94 ? -4.414 -6.022 4.463 1.00 79.88 94 SER A C 1
ATOM 724 O O . SER A 1 94 ? -4.162 -6.873 3.613 1.00 79.88 94 SER A O 1
ATOM 726 N N . LEU A 1 95 ? -5.348 -5.085 4.287 1.00 82.38 95 LEU A N 1
ATOM 727 C CA . LEU A 1 95 ? -6.120 -4.985 3.051 1.00 82.38 95 LEU A CA 1
ATOM 728 C C . LEU A 1 95 ? -5.209 -4.609 1.884 1.00 82.38 95 LEU A C 1
ATOM 730 O O . LEU A 1 95 ? -5.311 -5.207 0.815 1.00 82.38 95 LEU A O 1
ATOM 734 N N . GLY A 1 96 ? -4.264 -3.690 2.111 1.00 84.75 96 GLY A N 1
ATOM 735 C CA . GLY A 1 96 ? -3.239 -3.349 1.131 1.00 84.75 96 GLY A CA 1
ATOM 736 C C . GLY A 1 96 ? -2.419 -4.570 0.718 1.00 84.75 96 GLY A C 1
ATOM 737 O O . GLY A 1 96 ? -2.285 -4.831 -0.473 1.00 84.75 96 GLY A O 1
ATOM 738 N N . LEU A 1 97 ? -1.939 -5.369 1.678 1.00 83.00 97 LEU A N 1
ATOM 739 C CA . LEU A 1 97 ? -1.176 -6.587 1.400 1.00 83.00 97 LEU A CA 1
ATOM 740 C C . LEU A 1 97 ? -1.988 -7.601 0.593 1.00 83.00 97 LEU A C 1
ATOM 742 O O . LEU A 1 97 ? -1.453 -8.164 -0.360 1.00 83.00 97 LEU A O 1
ATOM 746 N N . ILE A 1 98 ? -3.260 -7.822 0.934 1.00 83.56 98 ILE A N 1
ATOM 747 C CA . ILE A 1 98 ? -4.136 -8.746 0.198 1.00 83.56 98 ILE A CA 1
ATOM 748 C C . ILE A 1 98 ? -4.319 -8.270 -1.245 1.00 83.56 98 ILE A C 1
ATOM 750 O O . ILE A 1 98 ? -4.111 -9.052 -2.172 1.00 83.56 98 ILE A O 1
ATOM 754 N N . ILE A 1 99 ? -4.656 -6.991 -1.448 1.00 85.56 99 ILE A N 1
ATOM 755 C CA . ILE A 1 99 ? -4.883 -6.428 -2.785 1.00 85.56 99 ILE A CA 1
ATOM 756 C C . ILE A 1 99 ? -3.595 -6.477 -3.608 1.00 85.56 99 ILE A C 1
ATOM 758 O O . ILE A 1 99 ? -3.612 -6.975 -4.731 1.00 85.56 99 ILE A O 1
ATOM 762 N N . VAL A 1 100 ? -2.471 -6.011 -3.055 1.00 85.00 100 VAL A N 1
ATOM 763 C CA . VAL A 1 100 ? -1.172 -6.027 -3.743 1.00 85.00 100 VAL A CA 1
ATOM 764 C C . VAL A 1 100 ? -0.756 -7.451 -4.079 1.00 85.00 100 VAL A C 1
ATOM 766 O O . VAL A 1 100 ? -0.302 -7.690 -5.194 1.00 85.00 100 VAL A O 1
ATOM 769 N N . SER A 1 101 ? -0.930 -8.405 -3.161 1.00 80.62 101 SER A N 1
ATOM 770 C CA . SER A 1 101 ? -0.584 -9.810 -3.406 1.00 80.62 101 SER A CA 1
ATOM 771 C C . SER A 1 101 ? -1.444 -10.401 -4.522 1.00 80.62 101 SER A C 1
ATOM 773 O O . SER A 1 101 ? -0.908 -11.004 -5.449 1.00 80.62 101 SER A O 1
ATOM 775 N N . LEU A 1 102 ? -2.760 -10.174 -4.486 1.00 82.19 102 LEU A N 1
ATOM 776 C CA . LEU A 1 102 ? -3.681 -10.678 -5.503 1.00 82.19 102 LEU A CA 1
ATOM 777 C C . LEU A 1 102 ? -3.364 -10.081 -6.879 1.00 82.19 102 LEU A C 1
ATOM 779 O O . LEU A 1 102 ? -3.200 -10.815 -7.849 1.00 82.19 102 LEU A O 1
ATOM 783 N N . PHE A 1 103 ? -3.195 -8.762 -6.968 1.00 81.56 103 PHE A N 1
ATOM 784 C CA . PHE A 1 103 ? -2.793 -8.117 -8.217 1.00 81.56 103 PHE A CA 1
ATOM 785 C C . PHE A 1 103 ? -1.400 -8.540 -8.670 1.00 81.56 103 PHE A C 1
ATOM 787 O O . PHE A 1 103 ? -1.181 -8.680 -9.868 1.00 81.56 103 PHE A O 1
ATOM 794 N N . SER A 1 104 ? -0.463 -8.785 -7.753 1.00 79.81 104 SER A N 1
ATOM 795 C CA . SER A 1 104 ? 0.877 -9.231 -8.139 1.00 79.81 104 SER A CA 1
ATOM 796 C C . SER A 1 104 ? 0.858 -10.622 -8.766 1.00 79.81 104 SER A C 1
ATOM 798 O O . SER A 1 104 ? 1.610 -10.869 -9.708 1.00 79.81 104 SER A O 1
ATOM 800 N N . TYR A 1 105 ? -0.044 -11.499 -8.316 1.00 76.19 105 TYR A N 1
ATOM 801 C CA . TYR A 1 105 ? -0.296 -12.777 -8.976 1.00 76.19 105 TYR A CA 1
ATOM 802 C C . TYR A 1 105 ? -0.792 -12.588 -10.412 1.00 76.19 105 TYR A C 1
ATOM 804 O O . TYR A 1 105 ? -0.225 -13.165 -11.334 1.00 76.19 105 TYR A O 1
ATOM 812 N N . PHE A 1 106 ? -1.811 -11.747 -10.612 1.00 76.31 106 PHE A N 1
ATOM 813 C CA . PHE A 1 106 ? -2.417 -11.547 -11.932 1.00 76.31 106 PHE A CA 1
ATOM 814 C C . PHE A 1 106 ? -1.525 -10.767 -12.909 1.00 76.31 106 PHE A C 1
ATOM 816 O O . PHE A 1 106 ? -1.461 -11.115 -14.083 1.00 76.31 106 PHE A O 1
ATOM 823 N N . VAL A 1 107 ? -0.851 -9.711 -12.447 1.00 75.81 107 VAL A N 1
ATOM 824 C CA . VAL A 1 107 ? -0.108 -8.769 -13.303 1.00 75.81 107 VAL A CA 1
ATOM 825 C C . VAL A 1 107 ? 1.321 -9.235 -13.562 1.00 75.81 107 VAL A C 1
ATOM 827 O O . VAL A 1 107 ? 1.817 -9.101 -14.677 1.00 75.81 107 VAL A O 1
ATOM 830 N N . PHE A 1 108 ? 2.001 -9.778 -12.549 1.00 76.88 108 PHE A N 1
ATOM 831 C CA . PHE A 1 108 ? 3.405 -10.180 -12.680 1.00 76.88 108 PHE A CA 1
ATOM 832 C C . PHE A 1 108 ? 3.589 -11.686 -12.867 1.00 76.88 108 PHE A C 1
ATOM 834 O O . PHE A 1 108 ? 4.726 -12.112 -13.065 1.00 76.88 108 PHE A O 1
ATOM 841 N N . ALA A 1 109 ? 2.506 -12.476 -12.804 1.00 68.25 109 ALA A N 1
ATOM 842 C CA . ALA A 1 109 ? 2.550 -13.939 -12.824 1.00 68.25 109 ALA A CA 1
ATOM 843 C C . ALA A 1 109 ? 3.598 -14.500 -11.842 1.00 68.25 109 ALA A C 1
ATOM 845 O O . ALA A 1 109 ? 4.239 -15.520 -12.106 1.00 68.25 109 ALA A O 1
ATOM 846 N N . GLU A 1 110 ? 3.817 -13.808 -10.714 1.00 65.44 110 GLU A N 1
ATOM 847 C CA . GLU A 1 110 ? 4.778 -14.260 -9.715 1.00 65.44 110 GLU A CA 1
ATOM 848 C C . GLU A 1 110 ? 4.315 -15.615 -9.169 1.00 65.44 110 GLU A C 1
ATOM 850 O O . GLU A 1 110 ? 3.160 -15.777 -8.772 1.00 65.44 110 GLU A O 1
ATOM 855 N N . GLN A 1 111 ? 5.219 -16.597 -9.121 1.00 64.25 111 GLN A N 1
ATOM 856 C CA . GLN A 1 111 ? 4.898 -17.896 -8.540 1.00 64.25 111 GLN A CA 1
ATOM 857 C C . GLN A 1 111 ? 4.650 -17.737 -7.035 1.00 64.25 111 GLN A C 1
ATOM 859 O O . GLN A 1 111 ? 5.546 -17.382 -6.258 1.00 64.25 111 GLN A O 1
ATOM 864 N N . PHE A 1 112 ? 3.420 -18.016 -6.612 1.00 64.12 112 PHE A N 1
ATOM 865 C CA . PHE A 1 112 ? 3.086 -18.142 -5.200 1.00 64.12 112 PHE A CA 1
ATOM 866 C C . PHE A 1 112 ? 3.530 -19.520 -4.732 1.00 64.12 112 PHE A C 1
ATOM 868 O O . PHE A 1 112 ? 2.827 -20.512 -4.894 1.00 64.12 112 PHE A O 1
ATOM 875 N N . SER A 1 113 ? 4.727 -19.580 -4.152 1.00 76.12 113 SER A N 1
ATOM 876 C CA . SER A 1 113 ? 5.140 -20.756 -3.389 1.00 76.12 113 SER A CA 1
ATOM 877 C C . SER A 1 113 ? 4.185 -20.963 -2.209 1.00 76.12 113 SER A C 1
ATOM 879 O O . SER A 1 113 ? 3.716 -19.989 -1.610 1.00 76.12 113 SER A O 1
ATOM 881 N N . ALA A 1 114 ? 3.941 -22.220 -1.831 1.00 73.62 114 ALA A N 1
ATOM 882 C CA . ALA A 1 114 ? 3.130 -22.576 -0.664 1.00 73.62 114 ALA A CA 1
ATOM 883 C C . ALA A 1 114 ? 3.573 -21.827 0.611 1.00 73.62 114 ALA A C 1
ATOM 885 O O . ALA A 1 114 ? 2.739 -21.458 1.436 1.00 73.62 114 ALA A O 1
ATOM 886 N N . GLY A 1 115 ? 4.869 -21.504 0.729 1.00 78.75 115 GLY A N 1
ATOM 887 C CA . GLY A 1 115 ? 5.404 -20.684 1.818 1.00 78.75 115 GLY A CA 1
ATOM 888 C C . GLY A 1 115 ? 4.909 -19.230 1.823 1.00 78.75 115 GLY A C 1
ATOM 889 O O . GLY A 1 115 ? 4.610 -18.703 2.892 1.00 78.75 115 GLY A O 1
ATOM 890 N N . LYS A 1 116 ? 4.750 -18.586 0.653 1.00 72.81 116 LYS A N 1
ATOM 891 C CA . LYS A 1 116 ? 4.174 -17.227 0.564 1.00 72.81 116 LYS A CA 1
ATOM 892 C C . LYS A 1 116 ? 2.722 -17.235 1.038 1.00 72.81 116 LYS A C 1
ATOM 894 O O . LYS A 1 116 ? 2.340 -16.374 1.818 1.00 72.81 116 LYS A O 1
ATOM 899 N N . ILE A 1 117 ? 1.945 -18.237 0.625 1.00 77.00 117 ILE A N 1
ATOM 900 C CA . ILE A 1 117 ? 0.536 -18.379 1.018 1.00 77.00 117 ILE A CA 1
ATOM 901 C C . ILE A 1 117 ? 0.422 -18.599 2.532 1.00 77.00 117 ILE A C 1
ATOM 903 O O . ILE A 1 117 ? -0.333 -17.890 3.195 1.00 77.00 117 ILE A O 1
ATOM 907 N N . ALA A 1 118 ? 1.212 -19.519 3.095 1.00 81.00 118 ALA A N 1
ATOM 908 C CA . ALA A 1 118 ? 1.240 -19.770 4.536 1.00 81.00 118 ALA A CA 1
ATOM 909 C C . ALA A 1 118 ? 1.634 -18.514 5.337 1.00 81.00 118 ALA A C 1
ATOM 911 O O . ALA A 1 118 ? 0.989 -18.188 6.333 1.00 81.00 118 ALA A O 1
ATOM 912 N N . GLY A 1 119 ? 2.637 -17.765 4.867 1.00 77.50 119 GLY A N 1
ATOM 913 C CA . GLY A 1 119 ? 3.038 -16.490 5.461 1.00 77.50 119 GLY A CA 1
ATOM 914 C C . GLY A 1 119 ? 1.937 -15.427 5.394 1.00 77.50 119 GLY A C 1
ATOM 915 O O . GLY A 1 119 ? 1.652 -14.778 6.397 1.00 77.50 119 GLY A O 1
ATOM 916 N N . THR A 1 120 ? 1.259 -15.280 4.252 1.00 78.56 120 THR A N 1
ATOM 917 C CA . THR A 1 120 ? 0.130 -14.349 4.097 1.00 78.56 120 THR A CA 1
ATOM 918 C C . THR A 1 120 ? -1.022 -14.689 5.046 1.00 78.56 120 THR A C 1
ATOM 920 O O . THR A 1 120 ? -1.587 -13.788 5.665 1.00 78.56 120 THR A O 1
ATOM 923 N N . VAL A 1 121 ? -1.345 -15.976 5.213 1.00 79.75 121 VAL A N 1
ATOM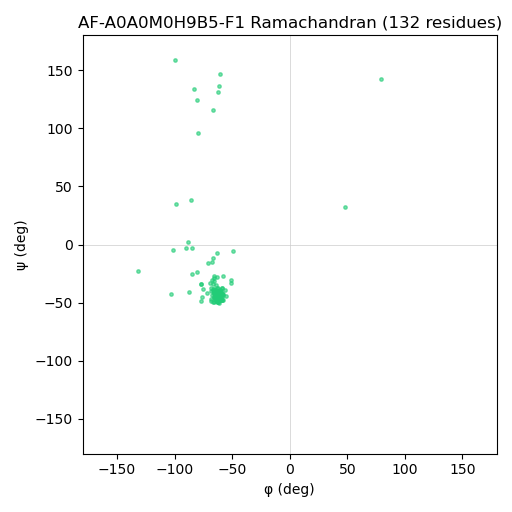 924 C CA . VAL A 1 121 ? -2.361 -16.433 6.178 1.00 79.75 121 VAL A CA 1
ATOM 925 C C . VAL A 1 121 ? -1.937 -16.112 7.612 1.00 79.75 121 VAL A C 1
ATOM 927 O O . VAL A 1 121 ? -2.751 -15.614 8.387 1.00 79.75 121 VAL A O 1
ATOM 930 N N . LEU A 1 122 ? -0.665 -16.319 7.962 1.00 82.56 122 LEU A N 1
ATOM 931 C CA . LEU A 1 122 ? -0.141 -15.991 9.289 1.00 82.56 122 LEU A CA 1
ATOM 932 C C . LEU A 1 122 ? -0.219 -14.484 9.585 1.00 82.56 122 LEU A C 1
ATOM 934 O O . LEU A 1 122 ? -0.629 -14.094 10.677 1.00 82.56 122 LEU A O 1
ATOM 938 N N . ILE A 1 123 ? 0.114 -13.635 8.606 1.00 80.12 123 ILE A N 1
ATOM 939 C CA . ILE A 1 123 ? -0.021 -12.175 8.726 1.00 80.12 123 ILE A CA 1
ATOM 940 C C . ILE A 1 123 ? -1.490 -11.797 8.933 1.00 80.12 123 ILE A C 1
ATOM 942 O O . ILE A 1 123 ? -1.793 -11.030 9.845 1.00 80.12 123 ILE A O 1
ATOM 946 N N . MET A 1 124 ? -2.410 -12.368 8.147 1.00 77.94 124 MET A N 1
ATOM 94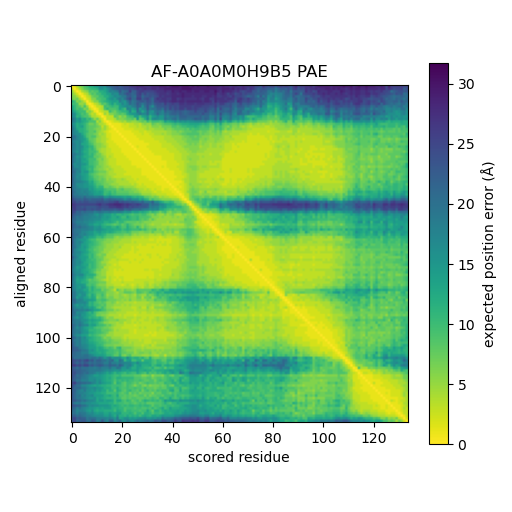7 C CA . MET A 1 124 ? -3.848 -12.135 8.329 1.00 77.94 124 MET A CA 1
ATOM 948 C C . MET A 1 124 ? -4.325 -12.526 9.733 1.00 77.94 124 MET A C 1
ATOM 950 O O . MET A 1 124 ? -5.081 -11.776 10.348 1.00 77.94 124 MET A O 1
ATOM 954 N N . LEU A 1 125 ? -3.866 -13.660 10.270 1.00 79.69 125 LEU A N 1
ATOM 955 C CA . LEU A 1 125 ? -4.198 -14.084 11.633 1.00 79.69 125 LEU A CA 1
ATOM 956 C C . LEU A 1 125 ? -3.643 -13.122 12.691 1.00 79.69 125 LEU A C 1
ATOM 958 O O . LEU A 1 125 ? -4.372 -12.747 13.609 1.00 79.69 125 LEU A O 1
ATOM 962 N N . GLY A 1 126 ? -2.390 -12.682 12.547 1.00 75.56 126 GLY A N 1
ATOM 963 C CA . GLY A 1 126 ? -1.782 -11.699 13.448 1.00 75.56 126 GLY A CA 1
ATOM 964 C C . GLY A 1 126 ? -2.557 -10.381 13.468 1.00 75.56 126 GLY A C 1
ATOM 965 O O . GLY A 1 126 ? -2.832 -9.830 14.531 1.00 75.56 126 GLY A O 1
ATOM 966 N N . VAL A 1 127 ? -3.000 -9.919 12.300 1.00 71.25 127 VAL A N 1
ATOM 967 C CA . VAL A 1 127 ? -3.822 -8.712 12.162 1.00 71.25 127 VAL A CA 1
ATOM 968 C C . VAL A 1 127 ? -5.181 -8.889 12.820 1.00 71.25 127 VAL A C 1
ATOM 970 O O . VAL A 1 127 ? -5.616 -7.997 13.541 1.00 71.25 127 VAL A O 1
ATOM 973 N N . LEU A 1 128 ? -5.866 -10.012 12.580 1.00 72.56 128 LEU A N 1
ATOM 974 C CA . LEU A 1 128 ? -7.167 -10.285 13.193 1.00 72.56 128 LEU A CA 1
ATOM 975 C C . LEU A 1 128 ? -7.070 -10.278 14.718 1.00 72.56 128 LEU A C 1
ATOM 977 O O . LEU A 1 128 ? -7.971 -9.772 15.380 1.00 72.56 128 LEU A O 1
ATOM 981 N N . LEU A 1 129 ? -5.973 -10.795 15.269 1.00 76.88 129 LEU A N 1
ATOM 982 C CA . LEU A 1 129 ? -5.725 -10.786 16.704 1.00 76.88 129 LEU A CA 1
ATOM 983 C C . LEU A 1 129 ? -5.535 -9.357 17.233 1.00 76.88 129 LEU A C 1
ATOM 985 O O . LEU A 1 129 ? -6.184 -8.991 18.210 1.00 76.88 129 LEU A O 1
ATOM 989 N N . VAL A 1 130 ? -4.748 -8.524 16.541 1.00 69.88 130 VAL A N 1
ATOM 990 C CA . VAL A 1 130 ? -4.580 -7.099 16.885 1.00 69.88 130 VAL A CA 1
ATOM 991 C C . VAL A 1 130 ? -5.910 -6.347 16.796 1.00 69.88 130 VAL A C 1
ATOM 993 O O . VAL A 1 130 ? -6.288 -5.654 17.737 1.00 69.88 130 VAL A O 1
ATOM 996 N N . ALA A 1 131 ? -6.657 -6.535 15.707 1.00 64.88 131 ALA A N 1
ATOM 997 C CA . ALA A 1 131 ? -7.945 -5.887 15.482 1.00 64.88 131 ALA A CA 1
ATOM 998 C C . ALA A 1 131 ? -9.026 -6.329 16.482 1.00 64.88 131 ALA A C 1
ATOM 1000 O O . ALA A 1 131 ? -9.949 -5.569 16.744 1.00 64.88 131 ALA A O 1
ATOM 1001 N N . ARG A 1 132 ? -8.931 -7.546 17.035 1.00 65.50 132 ARG A N 1
ATOM 1002 C CA . ARG A 1 132 ? -9.802 -8.024 18.123 1.00 65.50 132 ARG A CA 1
ATOM 1003 C C . ARG A 1 132 ? -9.379 -7.518 19.501 1.00 65.50 132 ARG A C 1
ATOM 1005 O O . ARG A 1 132 ? -10.209 -7.513 20.403 1.00 65.50 132 ARG A O 1
ATOM 1012 N N . SER A 1 133 ? -8.108 -7.161 19.671 1.00 56.72 133 SER A N 1
ATOM 1013 C CA . SER A 1 133 ? -7.546 -6.648 20.927 1.00 56.72 133 SER A CA 1
ATOM 1014 C C . SER A 1 133 ? -7.609 -5.121 21.074 1.00 56.72 133 SER A C 1
ATOM 1016 O O . SER A 1 133 ? -7.193 -4.602 22.109 1.00 56.72 133 SER A O 1
ATOM 1018 N N . ALA A 1 134 ? -8.098 -4.418 20.050 1.00 51.03 134 ALA A N 1
ATOM 1019 C CA . ALA A 1 134 ? -8.2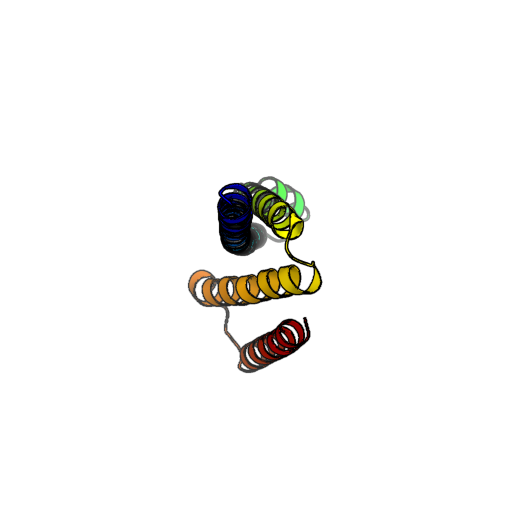78 -2.967 20.008 1.00 51.03 134 ALA A CA 1
ATOM 1020 C C . ALA A 1 134 ? -9.759 -2.591 20.148 1.00 51.03 134 ALA A C 1
ATOM 1022 O O . ALA A 1 134 ? -10.021 -1.512 20.725 1.00 51.03 134 ALA A O 1
#

Sequence (134 aa):
MCRFIKSDVYKGVCTVIQWIALAFGIVLNAAANILLKMAARQAQEMDSSAHLLVKLFLNPYLFTGILSFGLALGAYSYSLTRFPLSVGYPLMTSLGLIIVSLFSYFVFAEQFSAGKIAGTVLIMLGVLLVARSA

pLDDT: mean 77.8, std 11.7, range [43.66, 93.69]

Radius of gyration: 19.03 Å; Cα contacts (8 Å, |Δi|>4): 108; chains: 1; bounding box: 59×42×42 Å

InterPro domains:
  IPR000390 Small drug/metabolite transporter protein family [PTHR30561] (11-133)
  IPR000620 EamA domain [PF00892] (60-131)
  IPR037185 Multidrug transporter EmrE superfamily [SSF103481] (55-133)

Secondary structure (DSSP, 8-state):
-HHHHHHHHHHHHHHHHHHHHHHHHHHHHHHHHHHHHHHHHHHHHT-SSTTHHHHHHT-HHHHHHHHHHHHHHHHHHHHTTTS-HHHHHHHHHHHHHHHHHHHHHHHH-----HHHHHHHHHHHHHHHHH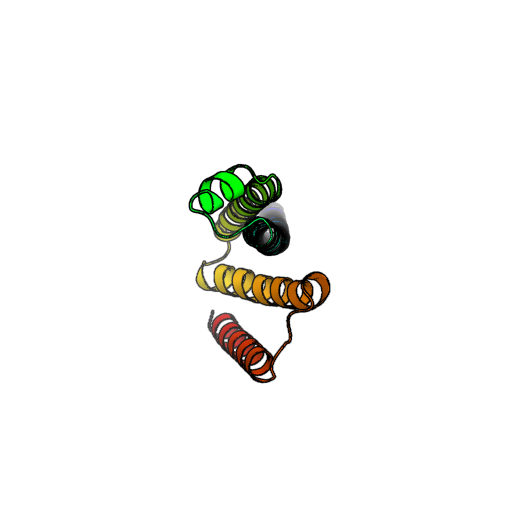HHH-

Solvent-accessible surface area (backbone atoms only — not comparable to full-atom values): 6990 Å² total; per-residue (Å²): 119,77,67,58,60,51,52,56,50,53,50,51,51,54,51,51,54,27,52,50,29,35,54,51,12,27,52,28,38,26,52,12,56,52,30,39,51,50,28,52,51,58,36,62,75,70,52,98,49,98,53,40,65,60,52,37,73,68,30,70,40,33,55,54,12,50,51,31,35,52,51,13,48,52,26,37,60,59,24,50,77,79,38,57,64,78,50,50,50,50,52,43,54,50,55,23,48,52,51,37,51,55,48,40,41,74,76,6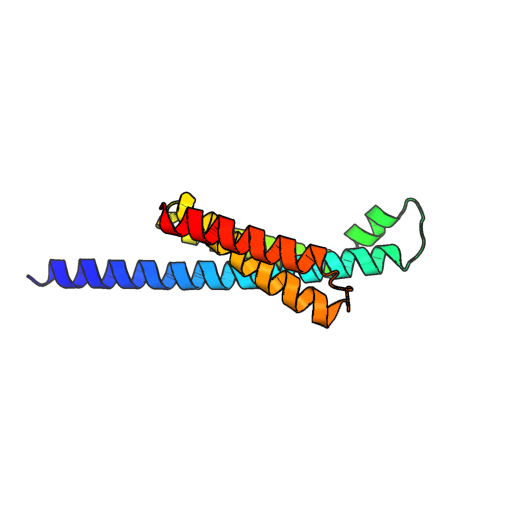6,62,53,84,77,48,72,65,55,54,53,52,53,52,51,52,52,51,55,42,52,51,48,61,72,73,106

Organism: Aneurinibacillus migulanus (NCBI:txid47500)

Mean predicted aligned error: 9.3 Å